Protein AF-A0A9D5C7K9-F1 (afdb_monomer)

Organism: NCBI:txid325984

Secondary structure (DSSP, 8-state):
----PPPPPPP---------PPP---SHHHHHHHHHTSHHHHHHHHHHHHHHHHHHHHHHHHHHHTHHHHHHHHHHHHHHHHHHHHHHHHHHHHTTS-GGG--HHHHHHHHHHHHH--

InterPro domains:
  IPR008796 Photosystem I reaction centre subunit N, chloroplastic [PF05479] (28-77)

Radius of gyration: 33.31 Å; Cα contacts (8 Å, |Δi|>4): 22; chains: 1; bounding box: 48×59×88 Å

pLDDT: mean 75.34, std 16.17, range [41.5, 96.62]

Solvent-accessible surface area (backbone atoms only — not comparable to full-atom values): 7455 Å² total; per-residue (Å²): 139,86,83,86,82,83,82,87,82,85,85,84,80,88,76,89,78,82,82,79,85,74,82,89,72,85,47,83,68,44,57,54,57,53,51,62,69,29,72,69,46,47,51,54,52,48,55,53,49,49,51,53,48,52,53,49,50,50,52,54,49,54,50,61,77,40,38,67,62,52,54,50,52,54,48,51,53,48,48,55,72,71,44,44,67,62,48,51,54,51,45,66,76,46,66,86,56,57,82,88,76,50,51,72,67,57,50,51,48,51,52,49,46,70,76,62,73,120

Foldseek 3Di:
DDDDDDDDDDDDDDDDDDDDDDDDDPDPVVVVVVVCPDPVNVVVVVVVVVVVVVVVVVVVVVCVVCVVVVVVVVVLVVCLVPCLVVLVVLCVVCVPPDPVPDDPVNVVSVVVCVVRVD

Structure (mmCIF, N/CA/C/O backbone):
data_AF-A0A9D5C7K9-F1
#
_entry.id   AF-A0A9D5C7K9-F1
#
loop_
_atom_site.group_PDB
_atom_site.id
_atom_site.type_symbol
_atom_site.label_atom_id
_atom_site.label_alt_id
_atom_site.label_comp_id
_atom_site.label_asym_id
_atom_site.label_entity_id
_atom_site.label_seq_id
_atom_site.pdbx_PDB_ins_code
_atom_site.Cartn_x
_atom_site.Cartn_y
_atom_site.Cartn_z
_atom_site.occupancy
_atom_site.B_iso_or_equiv
_atom_site.auth_seq_id
_atom_site.auth_comp_id
_atom_site.auth_asym_id
_atom_site.auth_atom_id
_atom_site.pdbx_PDB_model_num
ATOM 1 N N . MET A 1 1 ? -16.030 -49.231 -7.192 1.00 41.50 1 MET A N 1
ATOM 2 C CA . MET A 1 1 ? -15.923 -49.544 -8.634 1.00 41.50 1 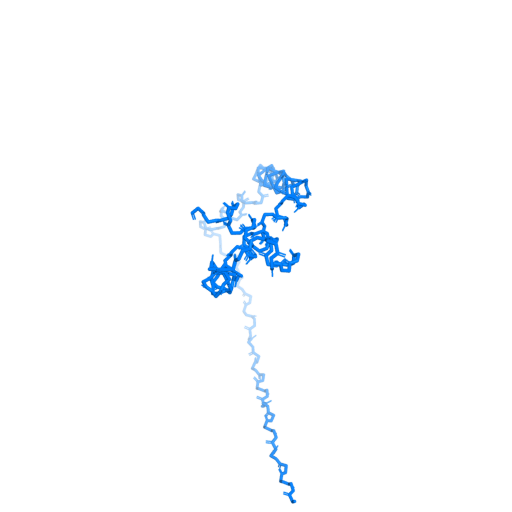MET A CA 1
ATOM 3 C C . MET A 1 1 ? -15.551 -48.263 -9.358 1.00 41.50 1 MET A C 1
ATOM 5 O O . MET A 1 1 ? -16.363 -47.353 -9.393 1.00 41.50 1 MET A O 1
ATOM 9 N N . ALA A 1 2 ? -14.305 -48.155 -9.818 1.00 43.62 2 ALA A N 1
ATOM 10 C CA . ALA A 1 2 ? -13.782 -46.988 -10.526 1.00 43.62 2 ALA A CA 1
ATOM 11 C C . ALA A 1 2 ? -13.664 -47.324 -12.020 1.00 43.62 2 ALA A C 1
ATOM 13 O O . ALA A 1 2 ? -13.095 -48.358 -12.366 1.00 43.62 2 ALA A O 1
ATOM 14 N N . LEU A 1 3 ? -14.218 -46.474 -12.886 1.00 58.12 3 LEU A N 1
ATOM 15 C CA . LEU A 1 3 ? -14.085 -46.558 -14.342 1.00 58.12 3 LEU A CA 1
ATOM 16 C C . LEU A 1 3 ? -12.977 -45.586 -14.791 1.00 58.12 3 LEU A C 1
ATOM 18 O O . LEU A 1 3 ? -13.065 -44.405 -14.451 1.00 58.12 3 LEU A O 1
ATOM 22 N N . PRO A 1 4 ? -11.944 -46.021 -15.536 1.00 57.41 4 PRO A N 1
ATOM 23 C CA . PRO A 1 4 ? -10.937 -45.106 -16.062 1.00 57.41 4 PRO A CA 1
ATOM 24 C C . PRO A 1 4 ? -11.391 -44.508 -17.402 1.00 57.41 4 PRO A C 1
ATOM 26 O O . PRO A 1 4 ? -11.538 -45.211 -18.402 1.00 57.41 4 PRO A O 1
ATOM 29 N N . HIS A 1 5 ? -11.596 -43.191 -17.429 1.00 54.16 5 HIS A N 1
ATOM 30 C CA . HIS A 1 5 ? -11.812 -42.429 -18.658 1.00 54.16 5 HIS A CA 1
ATOM 31 C C . HIS A 1 5 ? -10.480 -42.236 -19.397 1.00 54.16 5 HIS A C 1
ATOM 33 O O . HIS A 1 5 ? -9.542 -41.640 -18.871 1.00 54.16 5 HIS A O 1
ATOM 39 N N . GLY A 1 6 ? -10.405 -42.775 -20.615 1.00 49.62 6 GLY A N 1
ATOM 40 C CA . GLY A 1 6 ? -9.248 -42.676 -21.500 1.00 49.62 6 GLY A CA 1
ATOM 41 C C . GLY A 1 6 ? -9.026 -41.259 -22.031 1.00 49.62 6 GLY A C 1
ATOM 42 O O . GLY A 1 6 ? -9.967 -40.545 -22.376 1.00 49.62 6 GLY A O 1
ATOM 43 N N . THR A 1 7 ? -7.760 -40.862 -22.110 1.00 51.97 7 THR A N 1
ATOM 44 C CA . THR A 1 7 ? -7.311 -39.609 -22.718 1.00 51.97 7 THR A CA 1
ATO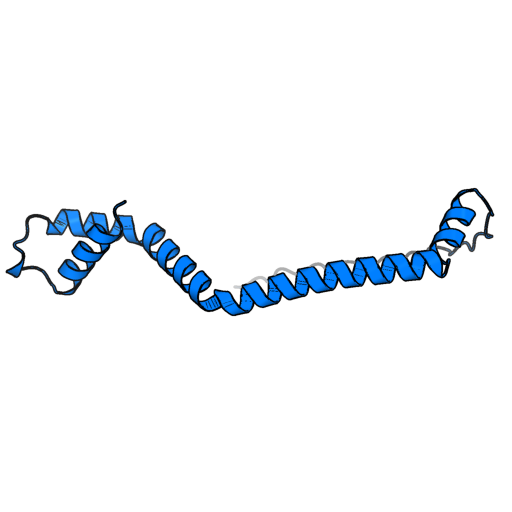M 45 C C . THR A 1 7 ? -7.119 -39.780 -24.234 1.00 51.97 7 THR A C 1
ATOM 47 O O . THR A 1 7 ? -6.508 -40.759 -24.666 1.00 51.97 7 THR A O 1
ATOM 50 N N . PRO A 1 8 ? -7.602 -38.851 -25.081 1.00 52.31 8 PRO A N 1
ATOM 51 C CA . PRO A 1 8 ? -7.320 -38.883 -26.513 1.00 52.31 8 PRO A CA 1
ATOM 52 C C . PRO A 1 8 ? -6.021 -38.131 -26.855 1.00 52.31 8 PRO A C 1
ATOM 54 O O . PRO A 1 8 ? -5.869 -36.941 -26.587 1.00 52.31 8 PRO A O 1
ATOM 57 N N . THR A 1 9 ? -5.081 -38.833 -27.488 1.00 55.47 9 THR A N 1
ATOM 58 C CA . THR A 1 9 ? -3.830 -38.290 -28.049 1.00 55.47 9 THR A CA 1
ATOM 59 C C . THR A 1 9 ? -4.069 -37.549 -29.378 1.00 55.47 9 THR A C 1
ATOM 61 O O . THR A 1 9 ? -4.794 -38.077 -30.227 1.00 55.47 9 THR 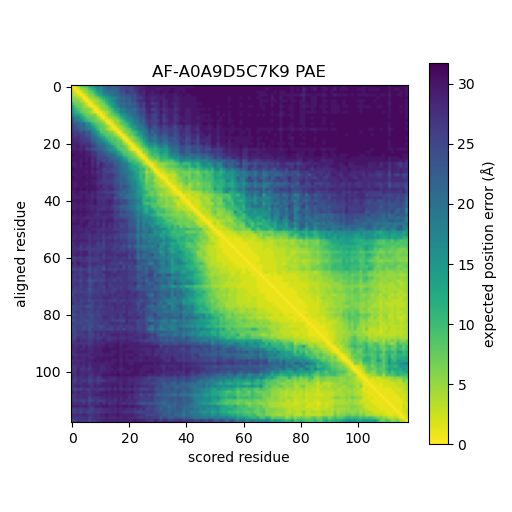A O 1
ATOM 64 N N . PRO A 1 10 ? -3.422 -36.397 -29.643 1.00 50.69 10 PRO A N 1
ATOM 65 C CA . PRO A 1 10 ? -3.564 -35.680 -30.911 1.00 50.69 10 PRO A CA 1
ATOM 66 C C . PRO A 1 10 ? -2.642 -36.255 -32.003 1.00 50.69 10 PRO A C 1
ATOM 68 O O . PRO A 1 10 ? -1.429 -36.365 -31.825 1.00 50.69 10 PRO A O 1
ATOM 71 N N . LYS A 1 11 ? -3.212 -36.600 -33.166 1.00 53.19 11 LYS A N 1
ATOM 72 C CA . LYS A 1 11 ? -2.459 -37.035 -34.356 1.00 53.19 11 LYS A CA 1
ATOM 73 C C . LYS A 1 11 ? -1.765 -35.837 -35.016 1.00 53.19 11 LYS A C 1
ATOM 75 O O . LYS A 1 11 ? -2.426 -34.897 -35.450 1.00 53.19 11 LYS A O 1
ATOM 80 N N . GLN A 1 12 ? -0.438 -35.889 -35.114 1.00 48.53 12 GLN A N 1
ATOM 81 C CA . GLN A 1 12 ? 0.389 -34.890 -35.794 1.00 48.53 12 GLN A CA 1
ATOM 82 C C . GLN A 1 12 ? 0.417 -35.166 -37.305 1.00 48.53 12 GLN A C 1
ATOM 84 O O . GLN A 1 12 ? 0.944 -36.183 -37.747 1.00 48.53 12 GLN A O 1
ATOM 89 N N . GLY A 1 13 ? -0.157 -34.264 -38.103 1.00 47.47 13 GLY A N 1
ATOM 90 C CA . GLY A 1 13 ? -0.016 -34.261 -39.560 1.00 47.47 13 GLY A CA 1
ATOM 91 C C . GLY A 1 13 ? 1.035 -33.242 -39.991 1.00 47.47 13 GLY A C 1
ATOM 92 O O . GLY A 1 13 ? 0.751 -32.048 -40.030 1.00 47.47 13 GLY A O 1
ATOM 93 N N . LEU A 1 14 ? 2.244 -33.701 -40.317 1.00 49.50 14 LEU A N 1
ATOM 94 C CA . LEU A 1 14 ? 3.291 -32.878 -40.928 1.00 49.50 14 LEU A CA 1
ATOM 95 C C . LEU A 1 14 ? 2.973 -32.671 -42.418 1.00 49.50 14 LEU A C 1
ATOM 97 O O . LEU A 1 14 ? 2.852 -33.639 -43.165 1.00 49.50 14 LEU A O 1
ATOM 101 N N . ARG A 1 15 ? 2.869 -31.414 -42.868 1.00 52.91 15 ARG A N 1
ATOM 102 C CA . ARG A 1 15 ? 2.938 -31.056 -44.297 1.00 52.91 15 ARG A CA 1
ATOM 103 C C . ARG A 1 15 ? 4.273 -30.352 -44.558 1.00 52.91 15 ARG A C 1
ATOM 105 O O . ARG A 1 15 ? 4.579 -29.411 -43.825 1.00 52.91 15 ARG A O 1
ATOM 112 N N . PRO A 1 16 ? 5.055 -30.732 -45.580 1.00 52.34 16 PRO A N 1
ATOM 113 C CA . PRO A 1 16 ? 6.239 -29.973 -45.952 1.00 52.34 16 PRO A CA 1
ATOM 114 C C . PRO A 1 16 ? 5.813 -28.726 -46.738 1.00 52.34 16 PRO A C 1
ATOM 116 O O . PRO A 1 16 ? 5.145 -28.824 -47.766 1.00 52.34 16 PRO A O 1
ATOM 119 N N . ILE A 1 17 ? 6.191 -27.541 -46.257 1.00 54.28 17 ILE A N 1
ATOM 120 C CA . ILE A 1 17 ? 6.089 -26.301 -47.034 1.00 54.28 17 ILE A CA 1
ATOM 121 C C . ILE A 1 17 ? 7.389 -26.155 -47.825 1.00 54.28 17 ILE A C 1
ATOM 123 O O . ILE A 1 17 ? 8.461 -25.972 -47.248 1.00 54.28 17 ILE A O 1
ATOM 127 N N . CYS A 1 18 ? 7.290 -26.243 -49.151 1.00 42.53 18 CYS A N 1
ATOM 128 C CA . CYS A 1 18 ? 8.383 -25.957 -50.075 1.00 42.53 18 CYS A CA 1
ATOM 129 C C . CYS A 1 18 ? 8.909 -24.531 -49.851 1.00 42.53 18 CYS A C 1
ATOM 131 O O . CYS A 1 18 ? 8.168 -23.552 -49.968 1.00 42.53 18 CYS A O 1
ATOM 133 N N . ARG A 1 19 ? 10.205 -24.394 -49.551 1.00 50.03 19 ARG A N 1
ATOM 134 C CA . ARG A 1 19 ? 10.873 -23.095 -49.438 1.00 50.03 19 ARG A CA 1
ATOM 135 C C . ARG A 1 19 ? 11.207 -22.581 -50.840 1.00 50.03 19 ARG A C 1
ATOM 137 O O . ARG A 1 19 ? 12.209 -22.975 -51.422 1.00 50.03 19 ARG A O 1
ATOM 144 N N . SER A 1 20 ? 10.377 -21.691 -51.377 1.00 54.25 20 SER A N 1
ATOM 145 C CA . SER A 1 20 ? 10.723 -20.911 -52.571 1.00 54.25 20 SER A CA 1
ATOM 146 C C . SER A 1 20 ? 11.777 -19.866 -52.196 1.00 54.25 20 SER A C 1
ATOM 148 O O . SER A 1 20 ? 11.467 -18.904 -51.492 1.00 54.25 20 SER A O 1
ATOM 150 N N . ALA A 1 21 ? 13.010 -20.020 -52.678 1.00 56.59 21 ALA A N 1
ATOM 151 C CA . ALA A 1 21 ? 13.970 -18.920 -52.707 1.00 56.59 21 ALA A CA 1
ATOM 152 C C . ALA A 1 21 ? 13.490 -17.894 -53.749 1.00 56.59 21 ALA A C 1
ATOM 154 O O . ALA A 1 21 ? 13.288 -18.248 -54.908 1.00 56.59 21 ALA A O 1
ATOM 155 N N . ARG A 1 22 ? 13.233 -16.648 -53.335 1.00 57.53 22 ARG A N 1
ATOM 156 C CA . ARG A 1 22 ? 12.920 -15.542 -54.256 1.00 57.53 22 ARG A CA 1
ATOM 157 C C . ARG A 1 22 ? 14.179 -14.696 -54.492 1.00 57.53 22 ARG A C 1
ATOM 159 O O . ARG A 1 22 ? 14.891 -14.456 -53.515 1.00 57.53 22 ARG A O 1
ATOM 166 N N . PRO A 1 23 ? 14.458 -14.240 -55.729 1.00 53.84 23 PRO A N 1
ATOM 167 C CA . PRO A 1 23 ? 15.561 -13.323 -56.010 1.00 53.84 23 PRO A CA 1
ATOM 168 C C . PRO A 1 23 ? 15.334 -11.959 -55.341 1.00 53.84 23 PRO A C 1
ATOM 170 O O . PRO A 1 23 ? 14.194 -11.548 -55.113 1.00 53.84 23 PRO A O 1
ATOM 173 N N . LEU A 1 24 ? 16.425 -11.265 -55.016 1.00 57.09 24 LEU A N 1
ATOM 174 C CA . LEU A 1 24 ? 16.415 -9.947 -54.382 1.00 57.09 24 LEU A CA 1
ATOM 175 C C . LEU A 1 24 ? 15.945 -8.873 -55.382 1.00 57.09 24 LEU A C 1
ATOM 177 O O . LEU A 1 24 ? 16.745 -8.285 -56.100 1.00 57.09 24 LEU A O 1
ATOM 181 N N . GLU A 1 25 ? 14.640 -8.615 -55.419 1.00 54.31 25 GLU A N 1
ATOM 182 C CA . GLU A 1 25 ? 14.039 -7.490 -56.144 1.00 54.31 25 GLU A CA 1
ATOM 183 C C . GLU A 1 25 ? 14.476 -6.151 -55.513 1.00 54.31 25 GLU A C 1
ATOM 185 O O . GLU A 1 25 ? 14.103 -5.819 -54.381 1.00 54.31 25 GLU A O 1
ATOM 190 N N . THR A 1 26 ? 15.255 -5.348 -56.242 1.00 61.06 26 THR A N 1
ATOM 191 C CA . THR A 1 26 ? 15.725 -4.013 -55.832 1.00 61.06 26 THR A CA 1
ATOM 192 C C . THR A 1 26 ? 14.637 -2.947 -56.019 1.00 61.06 26 THR A C 1
ATOM 194 O O . THR A 1 26 ? 14.774 -1.976 -56.755 1.00 61.06 26 THR A O 1
ATOM 197 N N . GLY A 1 27 ? 13.511 -3.113 -55.323 1.00 64.94 27 GLY A N 1
ATOM 198 C CA . GLY A 1 27 ? 12.474 -2.081 -55.217 1.00 64.94 27 GLY A CA 1
ATOM 199 C C . GLY A 1 27 ? 12.835 -0.986 -54.202 1.00 64.94 27 GLY A C 1
ATOM 200 O O . GLY A 1 27 ? 13.773 -1.127 -53.425 1.00 64.94 27 GLY A O 1
ATOM 201 N N . ARG A 1 28 ? 12.024 0.081 -54.100 1.00 61.47 28 ARG A N 1
ATOM 202 C CA . ARG A 1 28 ? 12.182 1.177 -53.105 1.00 61.47 28 ARG A CA 1
ATOM 203 C C . ARG A 1 28 ? 12.331 0.702 -51.643 1.00 61.47 28 ARG A C 1
ATOM 205 O O . ARG A 1 28 ? 12.874 1.419 -50.812 1.00 61.47 28 ARG A O 1
ATOM 212 N N . ARG A 1 29 ? 11.889 -0.522 -51.330 1.00 61.03 29 ARG A N 1
ATOM 213 C CA . ARG A 1 29 ? 12.076 -1.188 -50.026 1.00 61.03 29 ARG A CA 1
ATOM 214 C C . ARG A 1 29 ? 13.525 -1.646 -49.779 1.00 61.03 29 ARG A C 1
ATOM 216 O O . ARG A 1 29 ? 13.953 -1.688 -48.632 1.00 61.03 29 ARG A O 1
ATOM 223 N N . SER A 1 30 ? 14.287 -1.932 -50.836 1.00 61.38 30 SER A N 1
ATOM 224 C CA . SER A 1 30 ? 15.714 -2.280 -50.779 1.00 61.38 30 SER A CA 1
ATOM 225 C C . SER A 1 30 ? 16.568 -1.095 -50.308 1.00 61.38 30 SER A C 1
ATOM 227 O O . SER A 1 30 ? 17.449 -1.272 -49.472 1.00 61.38 30 SER A O 1
ATOM 229 N N . MET A 1 31 ? 16.222 0.132 -50.721 1.00 64.31 31 MET A N 1
ATOM 230 C CA . MET A 1 31 ? 16.892 1.364 -50.273 1.00 64.31 31 MET A CA 1
ATOM 231 C C . MET A 1 31 ? 16.738 1.607 -48.764 1.00 64.31 31 MET A C 1
ATOM 233 O O . MET A 1 31 ? 17.683 2.044 -48.115 1.00 64.31 31 MET A O 1
ATOM 237 N N . LEU A 1 32 ? 15.574 1.282 -48.187 1.00 62.88 32 LEU A N 1
ATOM 238 C CA . LEU A 1 32 ? 15.356 1.364 -46.737 1.00 62.88 32 LEU A CA 1
ATOM 239 C C . LEU A 1 32 ? 16.185 0.319 -45.983 1.00 62.88 32 LEU A C 1
ATOM 241 O O . LEU A 1 32 ? 16.753 0.626 -44.941 1.00 62.88 32 LEU A O 1
ATOM 245 N N . SER A 1 33 ? 16.303 -0.895 -46.528 1.00 65.69 33 SER A N 1
ATOM 246 C CA . SER A 1 33 ? 17.163 -1.935 -45.955 1.00 65.69 33 SER A CA 1
ATOM 247 C C . SER A 1 33 ? 18.643 -1.547 -46.000 1.00 65.69 33 SER A C 1
ATOM 249 O O . SER A 1 33 ? 19.370 -1.841 -45.057 1.00 65.69 33 SER A O 1
ATOM 251 N N . LEU A 1 34 ? 19.088 -0.881 -47.069 1.00 65.12 34 LEU A N 1
ATOM 252 C CA . LEU A 1 34 ? 20.463 -0.401 -47.199 1.00 65.12 34 LEU A CA 1
ATOM 253 C C . LEU A 1 34 ? 20.740 0.775 -46.251 1.00 65.12 34 LEU A C 1
ATOM 255 O O . LEU A 1 34 ? 21.790 0.817 -45.618 1.00 65.12 34 LEU A O 1
ATOM 259 N N . LEU A 1 35 ? 19.769 1.683 -46.092 1.00 65.62 35 LEU A N 1
ATOM 260 C CA . LEU A 1 35 ? 19.848 2.786 -45.137 1.00 65.62 35 LEU A CA 1
ATOM 261 C C . LEU A 1 35 ? 19.933 2.275 -43.696 1.00 65.62 35 LEU A C 1
ATOM 263 O O . LEU A 1 35 ? 20.741 2.792 -42.942 1.00 65.62 35 LEU A O 1
ATOM 267 N N . LEU A 1 36 ? 19.165 1.242 -43.330 1.00 65.69 36 LEU A N 1
ATOM 268 C CA . LEU A 1 36 ? 19.201 0.630 -41.994 1.00 65.69 36 LEU A CA 1
ATOM 269 C C . LEU A 1 36 ? 20.556 -0.010 -41.657 1.00 65.69 36 LEU A C 1
ATOM 271 O O . LEU A 1 36 ? 20.9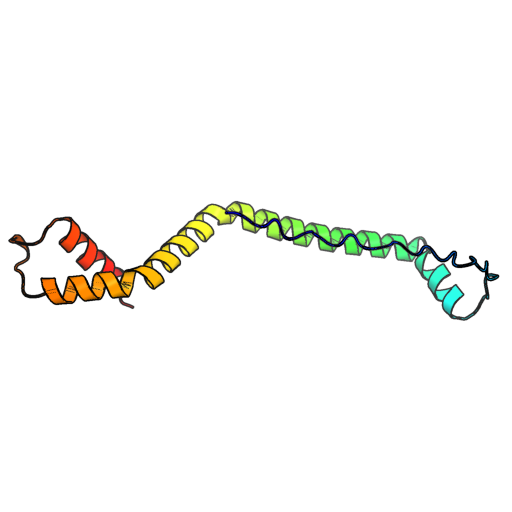26 -0.042 -40.486 1.00 65.69 36 LEU A O 1
ATOM 275 N N . MET A 1 37 ? 21.293 -0.497 -42.660 1.00 67.19 37 MET A N 1
ATOM 276 C CA . MET A 1 37 ? 22.626 -1.095 -42.500 1.00 67.19 37 MET A CA 1
ATOM 277 C C . MET A 1 37 ? 23.768 -0.067 -42.581 1.00 67.19 37 MET A C 1
ATOM 279 O O . MET A 1 37 ? 24.936 -0.446 -42.506 1.00 67.19 37 MET A O 1
ATOM 283 N N . SER A 1 38 ? 23.459 1.226 -42.733 1.00 70.38 38 SER A N 1
ATOM 284 C CA . SER A 1 38 ? 24.465 2.287 -42.739 1.00 70.38 38 SER A CA 1
ATOM 285 C C . SER A 1 38 ? 25.138 2.409 -41.363 1.00 70.38 38 SER A C 1
ATOM 287 O O . SER A 1 38 ? 24.467 2.333 -40.331 1.00 70.38 38 SER A O 1
ATOM 289 N N . PRO A 1 39 ? 26.454 2.669 -41.293 1.00 69.31 39 PRO A N 1
ATOM 290 C CA . PRO A 1 39 ? 27.131 2.919 -40.019 1.00 69.31 39 PRO A CA 1
ATOM 291 C C . PRO A 1 39 ? 26.539 4.125 -39.270 1.00 69.31 39 PRO A C 1
ATOM 293 O O . PRO A 1 39 ? 26.520 4.140 -38.041 1.00 69.31 39 PRO A O 1
ATOM 296 N N . VAL A 1 40 ? 25.988 5.105 -39.997 1.00 73.69 40 VAL A N 1
ATOM 297 C CA . VAL A 1 40 ? 25.332 6.285 -39.411 1.00 73.69 40 VAL A CA 1
ATOM 298 C C . VAL A 1 40 ? 24.055 5.891 -38.664 1.00 73.69 40 VAL A C 1
ATOM 300 O O . VAL A 1 40 ? 23.843 6.328 -37.534 1.00 73.69 40 VAL A O 1
ATOM 303 N N . THR A 1 41 ? 23.218 5.029 -39.249 1.00 68.88 41 THR A N 1
ATOM 304 C CA . THR A 1 41 ? 21.996 4.556 -38.582 1.00 68.88 41 THR A CA 1
ATOM 305 C C . THR A 1 41 ? 22.317 3.611 -37.435 1.00 68.88 41 THR A C 1
ATOM 307 O O . THR A 1 41 ? 21.671 3.699 -36.398 1.00 68.88 41 THR A O 1
ATOM 310 N N . MET A 1 42 ? 23.333 2.755 -37.570 1.00 68.62 42 MET A N 1
ATOM 311 C CA . MET A 1 42 ? 23.783 1.881 -36.481 1.00 68.62 42 MET A CA 1
ATOM 312 C C . MET A 1 42 ? 24.282 2.678 -35.268 1.00 68.62 42 MET A C 1
ATOM 314 O O . MET A 1 42 ? 23.923 2.337 -34.143 1.00 68.62 42 MET A O 1
ATOM 318 N N . SER A 1 43 ? 25.028 3.769 -35.485 1.00 66.81 43 SER A N 1
ATOM 319 C CA . SER A 1 43 ? 25.462 4.678 -34.414 1.00 66.81 43 SER A CA 1
ATOM 320 C C . SER A 1 43 ? 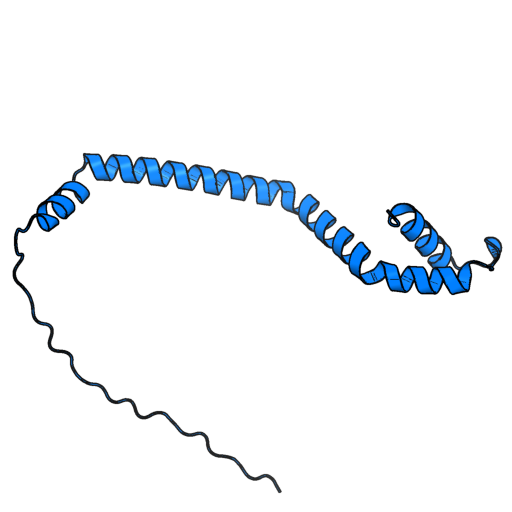24.270 5.306 -33.684 1.00 66.81 43 SER A C 1
ATOM 322 O O . SER A 1 43 ? 24.161 5.199 -32.465 1.00 66.81 43 SER A O 1
ATOM 324 N N . MET A 1 44 ? 23.304 5.859 -34.428 1.00 68.38 44 MET A N 1
ATOM 325 C CA . MET A 1 44 ? 22.111 6.479 -33.835 1.00 68.38 44 MET A CA 1
ATOM 326 C C . MET A 1 44 ? 21.188 5.472 -33.135 1.00 68.38 44 MET A C 1
ATOM 328 O O . MET A 1 44 ? 20.577 5.788 -32.117 1.00 68.38 44 MET A O 1
ATOM 332 N N . ILE A 1 45 ? 21.084 4.243 -33.648 1.00 68.06 45 ILE A N 1
ATOM 333 C CA . ILE A 1 45 ? 20.342 3.160 -32.989 1.00 68.06 45 ILE A CA 1
ATOM 334 C C . ILE A 1 45 ? 21.059 2.722 -31.707 1.00 68.06 45 ILE A C 1
ATOM 336 O O . ILE A 1 45 ? 20.384 2.446 -30.717 1.00 68.06 45 ILE A O 1
ATOM 340 N N . SER A 1 46 ? 22.396 2.672 -31.695 1.00 67.06 46 SER A N 1
ATOM 341 C CA . SER A 1 46 ? 23.171 2.382 -30.482 1.00 67.06 46 SER A CA 1
ATOM 342 C C . SER A 1 46 ? 22.962 3.465 -29.429 1.00 67.06 46 SER A C 1
ATOM 344 O O . SER A 1 46 ? 22.553 3.144 -28.322 1.00 67.06 46 SER A O 1
ATOM 346 N N . GLU A 1 47 ? 23.107 4.738 -29.796 1.00 72.38 47 GLU A N 1
ATOM 347 C CA . GLU A 1 47 ? 22.899 5.880 -28.899 1.00 72.38 47 GLU A CA 1
ATOM 348 C C . GLU A 1 47 ? 21.464 5.921 -28.337 1.00 72.38 47 GLU A C 1
ATOM 350 O O . GLU A 1 47 ? 21.251 6.101 -27.137 1.00 72.38 47 GLU A O 1
ATOM 355 N N . ALA A 1 48 ? 20.456 5.651 -29.175 1.00 72.62 48 ALA A N 1
ATOM 356 C CA . ALA A 1 48 ? 19.067 5.542 -28.733 1.00 72.62 48 ALA A CA 1
ATOM 357 C C . ALA A 1 48 ? 18.817 4.315 -27.834 1.00 72.62 48 ALA A C 1
ATOM 359 O O . ALA A 1 48 ? 17.984 4.369 -26.927 1.00 72.62 48 ALA A O 1
ATOM 360 N N . ASN A 1 49 ? 19.509 3.197 -28.071 1.00 78.94 49 ASN A N 1
ATOM 361 C CA . ASN A 1 49 ? 19.447 2.023 -27.200 1.00 78.94 49 ASN A CA 1
ATOM 362 C C . ASN A 1 49 ? 20.145 2.278 -25.861 1.00 78.94 49 ASN A C 1
ATOM 364 O O . ASN A 1 49 ? 19.641 1.834 -24.831 1.00 78.94 49 ASN A O 1
ATOM 368 N N . ASP A 1 50 ? 21.243 3.025 -25.858 1.00 78.31 50 ASP A N 1
ATOM 369 C CA . ASP A 1 50 ? 21.980 3.402 -24.656 1.00 78.31 50 ASP A CA 1
ATOM 370 C C . ASP A 1 50 ? 21.179 4.402 -23.810 1.00 78.31 50 ASP A C 1
ATOM 372 O O . ASP A 1 50 ? 21.071 4.228 -22.598 1.00 78.31 50 ASP A O 1
ATOM 376 N N . SER A 1 51 ? 20.476 5.353 -24.437 1.00 83.50 51 SER A N 1
ATOM 377 C CA . SER A 1 51 ? 19.515 6.237 -23.758 1.00 83.50 51 SER A CA 1
ATOM 378 C C . SER A 1 51 ? 18.367 5.462 -23.090 1.00 83.50 51 SER A C 1
ATOM 380 O O . SER A 1 51 ? 18.041 5.695 -21.923 1.00 83.50 51 SER A O 1
ATOM 382 N N . LYS A 1 52 ? 17.777 4.481 -23.788 1.00 86.56 52 LYS A N 1
ATOM 383 C CA . LYS A 1 52 ? 16.719 3.625 -23.217 1.00 86.56 52 LYS A CA 1
ATOM 384 C C . LYS A 1 52 ? 17.232 2.760 -22.067 1.00 86.56 52 LYS A C 1
ATOM 386 O O . LYS A 1 52 ? 16.513 2.568 -21.088 1.00 86.56 52 LYS A O 1
ATOM 391 N N . LYS A 1 53 ? 18.458 2.238 -22.177 1.00 90.25 53 LYS A N 1
ATOM 392 C CA . LYS A 1 53 ? 19.111 1.482 -21.101 1.00 90.25 53 LYS A CA 1
ATOM 393 C C . LYS A 1 53 ? 19.363 2.362 -19.882 1.00 90.25 53 LYS A C 1
ATOM 395 O O . LYS A 1 53 ? 19.011 1.946 -18.785 1.00 90.25 53 LYS A O 1
ATOM 400 N N . ALA A 1 54 ? 19.867 3.579 -20.074 1.00 90.00 54 ALA A N 1
ATOM 401 C CA . ALA A 1 54 ? 20.100 4.528 -18.989 1.00 90.00 54 ALA A CA 1
ATOM 402 C C . ALA A 1 54 ? 18.805 4.861 -18.226 1.00 90.00 54 ALA A C 1
ATOM 404 O O . ALA A 1 54 ? 18.780 4.831 -16.996 1.00 90.00 54 ALA A O 1
ATOM 405 N N . LEU A 1 55 ? 17.699 5.085 -18.944 1.00 93.06 55 LEU A N 1
ATOM 406 C CA . LEU A 1 55 ? 16.385 5.304 -18.331 1.00 93.06 55 LEU A CA 1
ATOM 407 C C . LEU A 1 55 ? 15.902 4.077 -17.536 1.00 93.06 55 LEU A C 1
ATOM 409 O O . LEU A 1 55 ? 15.376 4.204 -16.429 1.00 93.06 55 LEU A O 1
ATOM 413 N N . LEU A 1 56 ? 16.081 2.870 -18.083 1.00 95.00 56 LEU A N 1
ATOM 414 C CA . LEU A 1 56 ? 15.721 1.633 -17.390 1.00 95.00 56 LEU A CA 1
ATOM 415 C C . LEU A 1 56 ? 16.553 1.438 -16.116 1.00 95.00 56 LEU A C 1
ATOM 417 O O . LEU A 1 56 ? 16.010 1.062 -15.078 1.00 95.00 56 LEU A O 1
ATOM 421 N N . GLU A 1 57 ? 17.854 1.707 -16.179 1.00 94.75 57 GLU A N 1
ATOM 422 C CA . GLU A 1 57 ? 18.745 1.637 -15.023 1.00 94.75 57 GLU A CA 1
ATOM 423 C C . GLU A 1 57 ? 18.334 2.622 -13.926 1.00 94.75 57 GLU A C 1
ATOM 425 O O . GLU A 1 57 ? 18.327 2.245 -12.751 1.00 94.75 57 GLU A O 1
ATOM 430 N N . GLU A 1 58 ? 17.904 3.834 -14.287 1.00 95.44 58 GLU A N 1
ATOM 431 C CA . GLU A 1 58 ? 17.368 4.809 -13.336 1.00 95.44 58 GLU A CA 1
ATOM 432 C C . GLU A 1 58 ? 16.111 4.279 -12.629 1.00 95.44 58 GLU A C 1
ATOM 434 O O . GLU A 1 58 ? 16.023 4.327 -11.397 1.00 95.44 58 GLU A O 1
ATOM 439 N N . TYR A 1 59 ? 15.156 3.714 -13.376 1.00 95.06 59 TYR A N 1
ATOM 440 C CA . TYR A 1 59 ? 13.947 3.139 -12.784 1.00 95.06 59 TYR A CA 1
ATOM 441 C C . TYR A 1 59 ? 14.246 1.933 -11.896 1.00 95.06 59 TYR A C 1
ATOM 443 O O . TYR A 1 59 ? 13.686 1.820 -10.804 1.00 95.06 59 TYR A O 1
ATOM 451 N N . LEU A 1 60 ? 15.156 1.052 -12.316 1.00 95.56 60 LEU A N 1
ATOM 452 C CA . LEU A 1 60 ? 15.592 -0.081 -11.503 1.00 95.56 60 LEU A CA 1
ATOM 453 C C . LEU A 1 60 ? 16.289 0.389 -10.225 1.00 95.56 60 LEU A C 1
ATOM 455 O O . LEU A 1 60 ? 16.030 -0.154 -9.151 1.00 95.56 60 LEU A O 1
ATOM 459 N N . ARG A 1 61 ? 17.130 1.425 -10.314 1.00 96.38 61 ARG A N 1
ATOM 460 C CA . ARG A 1 61 ? 17.762 2.056 -9.152 1.00 96.38 61 ARG A CA 1
ATOM 461 C C . ARG A 1 61 ? 16.704 2.605 -8.196 1.00 96.38 61 ARG A C 1
ATOM 463 O O . ARG A 1 61 ? 16.688 2.216 -7.031 1.00 96.38 61 ARG A O 1
ATOM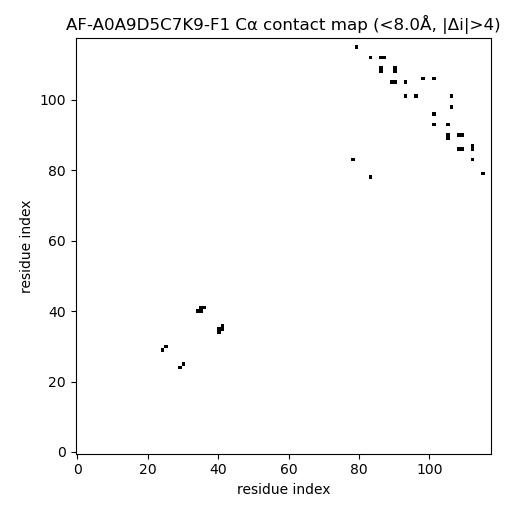 470 N N . ARG A 1 62 ? 15.758 3.404 -8.699 1.00 95.25 62 ARG A N 1
ATOM 471 C CA . ARG A 1 62 ? 14.663 3.980 -7.904 1.00 95.25 62 ARG A CA 1
ATOM 472 C C . ARG A 1 62 ? 13.771 2.909 -7.274 1.00 95.25 62 ARG A C 1
ATOM 474 O O . ARG A 1 62 ? 13.297 3.095 -6.155 1.00 95.25 62 ARG A O 1
ATOM 481 N N . SER A 1 63 ? 13.539 1.799 -7.973 1.00 94.19 63 SER A N 1
ATOM 482 C CA . SER A 1 63 ? 12.755 0.675 -7.458 1.00 94.19 63 SER A CA 1
ATOM 483 C C . SER A 1 63 ? 13.480 -0.069 -6.341 1.00 94.19 63 SER A C 1
ATOM 485 O O . SER A 1 63 ? 12.819 -0.530 -5.416 1.00 94.19 63 SER A O 1
ATOM 487 N N . ARG A 1 64 ? 14.810 -0.206 -6.419 1.00 94.69 64 ARG A N 1
ATOM 488 C CA . ARG A 1 64 ? 15.611 -0.835 -5.360 1.00 94.69 64 ARG A CA 1
ATOM 489 C C . ARG A 1 64 ? 15.677 0.047 -4.119 1.00 94.69 64 ARG A C 1
ATOM 491 O O . ARG A 1 64 ? 15.401 -0.439 -3.031 1.00 94.69 64 ARG A O 1
ATOM 498 N N . GLU A 1 65 ? 15.971 1.332 -4.294 1.00 95.62 65 GLU A N 1
ATOM 499 C CA . GLU A 1 65 ? 16.100 2.294 -3.189 1.00 95.62 65 GLU A CA 1
ATOM 500 C C . GLU A 1 65 ? 14.790 2.486 -2.416 1.00 95.62 65 GLU A C 1
ATOM 502 O O . GLU A 1 65 ? 14.804 2.602 -1.197 1.00 95.62 65 GLU A O 1
ATOM 507 N N . ASN A 1 66 ? 13.645 2.476 -3.108 1.00 96.00 66 ASN A N 1
ATOM 508 C CA . ASN A 1 66 ? 12.340 2.687 -2.475 1.00 96.00 66 ASN A CA 1
ATOM 509 C C . ASN A 1 66 ? 11.601 1.392 -2.127 1.00 96.00 66 ASN A C 1
ATOM 511 O O . ASN A 1 66 ? 10.446 1.464 -1.713 1.00 96.00 66 ASN A O 1
ATOM 515 N N . LYS A 1 67 ? 12.214 0.214 -2.307 1.00 95.69 67 LYS A N 1
ATOM 516 C CA . LYS A 1 67 ? 11.517 -1.069 -2.149 1.00 95.69 67 LYS A CA 1
ATOM 517 C C . LYS A 1 67 ? 10.853 -1.189 -0.778 1.00 95.69 67 LYS A C 1
ATOM 519 O O . LYS A 1 67 ? 9.659 -1.435 -0.709 1.00 95.69 67 LYS A O 1
ATOM 524 N N . GLU A 1 68 ? 11.603 -0.952 0.293 1.00 95.56 68 GLU A N 1
ATOM 525 C CA . GLU A 1 68 ? 11.104 -1.096 1.667 1.00 95.56 68 GLU A CA 1
ATOM 526 C C . GLU A 1 68 ? 9.962 -0.124 1.978 1.00 95.56 68 GLU A C 1
ATOM 528 O O . GLU A 1 68 ? 8.964 -0.503 2.589 1.00 95.56 68 GLU A O 1
ATOM 533 N N . LYS A 1 69 ? 10.079 1.124 1.509 1.00 96.25 69 LYS A N 1
ATOM 534 C CA . LYS A 1 69 ? 9.025 2.131 1.651 1.00 96.25 69 LYS A CA 1
ATOM 535 C C . LYS A 1 69 ? 7.760 1.703 0.907 1.00 96.25 69 LYS A C 1
ATOM 537 O O . LYS A 1 69 ? 6.682 1.704 1.494 1.00 96.25 69 LYS A O 1
ATOM 542 N N . ASN A 1 70 ? 7.903 1.299 -0.352 1.00 95.38 70 ASN A N 1
ATOM 543 C CA . ASN A 1 70 ? 6.784 0.877 -1.186 1.00 95.38 70 ASN A CA 1
ATOM 544 C C . ASN A 1 70 ? 6.126 -0.394 -0.632 1.00 95.38 70 ASN A C 1
ATOM 546 O O . ASN A 1 70 ? 4.904 -0.494 -0.617 1.00 95.38 70 ASN A O 1
ATOM 550 N N . ASP A 1 71 ? 6.913 -1.356 -0.150 1.00 96.62 71 ASP A N 1
ATOM 551 C CA . ASP A 1 71 ? 6.40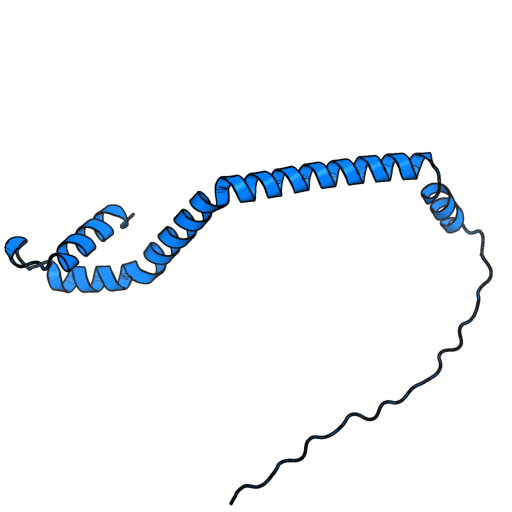5 -2.589 0.453 1.00 96.62 71 ASP A CA 1
ATOM 552 C C . ASP A 1 71 ? 5.628 -2.286 1.742 1.00 96.62 71 ASP A C 1
ATOM 554 O O . ASP A 1 71 ? 4.543 -2.832 1.952 1.00 96.62 71 ASP A O 1
ATOM 558 N N . LYS A 1 72 ? 6.125 -1.358 2.571 1.00 96.06 72 LYS A N 1
ATOM 559 C CA . LYS A 1 72 ? 5.417 -0.893 3.768 1.00 96.06 72 LYS A CA 1
ATOM 560 C C . LYS A 1 72 ? 4.094 -0.213 3.422 1.00 96.06 72 LYS A C 1
ATOM 562 O O . LYS A 1 72 ? 3.083 -0.538 4.034 1.00 96.06 72 LYS A O 1
ATOM 567 N N . GLU A 1 73 ? 4.089 0.698 2.451 1.00 95.06 73 GLU A N 1
ATOM 568 C CA . GLU A 1 73 ? 2.869 1.374 1.987 1.00 95.06 73 GLU A CA 1
ATOM 569 C C . GLU A 1 73 ? 1.853 0.362 1.436 1.00 95.06 73 GLU A C 1
ATOM 571 O O . GLU A 1 73 ? 0.687 0.384 1.822 1.00 95.06 73 GLU A O 1
ATOM 576 N N . ARG A 1 74 ? 2.304 -0.610 0.630 1.00 95.88 74 ARG A N 1
ATOM 577 C CA . ARG A 1 74 ? 1.446 -1.688 0.109 1.00 95.88 74 ARG A CA 1
ATOM 578 C C . ARG A 1 74 ? 0.815 -2.527 1.217 1.00 95.88 74 ARG A C 1
ATOM 580 O O . ARG A 1 74 ? -0.347 -2.913 1.093 1.00 95.88 74 ARG A O 1
ATOM 587 N N . LEU A 1 75 ? 1.578 -2.853 2.259 1.00 93.44 75 LEU A N 1
ATOM 588 C CA . LEU A 1 75 ? 1.071 -3.612 3.402 1.00 93.44 75 LEU A CA 1
ATOM 589 C C . LEU A 1 75 ? 0.080 -2.789 4.222 1.00 93.44 75 LEU A C 1
ATOM 591 O O . LEU A 1 75 ? -0.988 -3.292 4.557 1.00 93.44 75 LEU A O 1
ATOM 595 N N . ASP A 1 76 ? 0.405 -1.534 4.513 1.00 91.88 76 ASP A N 1
ATOM 596 C CA . ASP A 1 76 ? -0.460 -0.634 5.276 1.00 91.88 76 ASP A CA 1
ATOM 597 C C . ASP A 1 76 ? -1.808 -0.417 4.566 1.00 91.88 76 ASP A C 1
ATOM 599 O O . ASP A 1 76 ? -2.866 -0.585 5.173 1.00 91.88 76 ASP A O 1
ATOM 603 N N . ASP A 1 77 ? -1.789 -0.178 3.252 1.00 93.19 77 ASP A N 1
ATOM 604 C CA . ASP A 1 77 ? -2.998 -0.064 2.428 1.00 93.19 77 ASP A CA 1
ATOM 605 C C . ASP A 1 77 ? -3.812 -1.365 2.398 1.00 93.19 77 ASP A C 1
ATOM 607 O O . ASP A 1 77 ? -5.048 -1.340 2.453 1.00 93.19 77 ASP A O 1
ATOM 611 N N . TYR A 1 78 ? -3.138 -2.519 2.338 1.00 93.94 78 TYR A N 1
ATOM 612 C CA . TYR A 1 78 ? -3.802 -3.817 2.419 1.00 93.94 78 TYR A CA 1
ATOM 613 C C . TYR A 1 78 ? -4.514 -3.983 3.764 1.00 93.94 78 TYR A C 1
ATOM 615 O O . TYR A 1 78 ? -5.686 -4.367 3.783 1.00 93.94 78 TYR A O 1
ATOM 623 N N . TYR A 1 79 ? -3.853 -3.665 4.879 1.00 90.69 79 TYR A N 1
ATOM 624 C CA . TYR A 1 79 ? -4.470 -3.779 6.196 1.00 90.69 79 TYR A CA 1
ATOM 625 C C . TYR A 1 79 ? -5.650 -2.818 6.351 1.00 90.69 79 TYR A C 1
ATOM 627 O O . TYR A 1 79 ? -6.731 -3.229 6.774 1.00 90.69 79 TYR A O 1
ATOM 635 N N . LYS A 1 80 ? -5.482 -1.569 5.909 1.00 90.44 80 LYS A N 1
ATOM 636 C CA . LYS A 1 80 ? -6.539 -0.553 5.896 1.00 90.44 80 LYS A CA 1
ATOM 637 C C . LYS A 1 80 ? -7.783 -1.013 5.151 1.00 90.44 80 LYS A C 1
ATOM 639 O O . LYS A 1 80 ? -8.877 -0.927 5.691 1.00 90.44 80 LYS A O 1
ATOM 644 N N . ARG A 1 81 ? -7.637 -1.522 3.928 1.00 90.56 81 ARG A N 1
ATOM 645 C CA . ARG A 1 81 ? -8.792 -1.914 3.110 1.00 90.56 81 ARG A CA 1
ATOM 646 C C . ARG A 1 81 ? -9.463 -3.198 3.591 1.00 90.56 81 ARG A C 1
ATOM 648 O O . ARG A 1 81 ? -10.675 -3.310 3.475 1.00 90.56 81 ARG A O 1
ATOM 655 N N . ASN A 1 82 ? -8.693 -4.173 4.074 1.00 93.06 82 ASN A N 1
ATOM 656 C CA . ASN A 1 82 ? -9.239 -5.499 4.378 1.00 93.06 82 ASN A CA 1
ATOM 657 C C . ASN A 1 82 ? -9.725 -5.648 5.821 1.00 93.06 82 ASN A C 1
ATOM 659 O O . ASN A 1 82 ? -10.619 -6.451 6.061 1.00 93.06 82 ASN A O 1
ATOM 663 N N . TYR A 1 83 ? -9.148 -4.914 6.777 1.00 89.25 83 TYR A N 1
ATOM 664 C CA . TYR A 1 83 ? -9.450 -5.106 8.200 1.00 89.25 83 TYR A CA 1
ATOM 665 C C . TYR A 1 83 ? -10.302 -4.001 8.816 1.00 89.25 83 TYR A C 1
ATOM 667 O O . TYR A 1 83 ? -10.782 -4.170 9.935 1.00 89.25 83 TYR A O 1
ATOM 675 N N . LYS A 1 84 ? -10.547 -2.906 8.087 1.00 88.81 84 LYS A N 1
ATOM 676 C CA . LYS A 1 84 ? -11.369 -1.793 8.572 1.00 88.81 84 LYS A CA 1
ATOM 677 C C . LYS A 1 84 ? -12.751 -2.257 9.030 1.00 88.81 84 LYS A C 1
ATOM 679 O O . LYS A 1 84 ? -13.093 -2.023 10.181 1.00 88.81 84 LYS A O 1
ATOM 684 N N . ASP A 1 85 ? -13.486 -2.979 8.191 1.00 88.00 85 ASP A N 1
ATOM 685 C CA . ASP A 1 85 ? -14.871 -3.370 8.494 1.00 88.00 85 ASP A CA 1
ATOM 686 C C . ASP A 1 85 ? -14.964 -4.328 9.694 1.00 88.00 85 ASP A C 1
ATOM 688 O O . ASP A 1 85 ? -15.868 -4.222 10.522 1.00 88.00 85 ASP A O 1
ATOM 692 N N . TYR A 1 86 ? -13.992 -5.236 9.837 1.00 89.31 86 TYR A N 1
ATOM 693 C CA . TYR A 1 86 ? -13.921 -6.137 10.990 1.00 89.31 86 TYR A CA 1
ATOM 694 C C . TYR A 1 86 ? -13.674 -5.369 12.285 1.00 89.31 86 TYR A C 1
ATOM 696 O O . TYR A 1 86 ? -14.313 -5.627 13.304 1.00 89.31 86 TYR A O 1
ATOM 704 N N . PHE A 1 87 ? -12.758 -4.406 12.246 1.00 87.81 87 PHE A N 1
ATOM 705 C CA . PHE A 1 87 ? -12.471 -3.565 13.394 1.00 87.81 87 PHE A CA 1
ATOM 706 C C . PHE A 1 87 ? -13.635 -2.628 13.720 1.00 87.81 87 PHE A C 1
ATOM 708 O O . PHE A 1 87 ? -13.934 -2.453 14.896 1.00 87.81 87 PHE A O 1
ATOM 715 N N . GLU A 1 88 ? -14.345 -2.088 12.728 1.00 86.25 88 GLU A N 1
ATOM 716 C CA . GLU A 1 88 ? -15.551 -1.275 12.942 1.00 86.25 88 GLU A CA 1
ATOM 717 C C . GLU A 1 88 ? -16.701 -2.084 13.569 1.00 86.25 88 GLU A C 1
ATOM 719 O O . GLU A 1 88 ? -17.406 -1.576 14.444 1.00 86.25 88 GLU A O 1
ATOM 724 N N . LEU A 1 89 ? -16.860 -3.361 13.204 1.00 85.00 89 LEU A N 1
ATOM 725 C CA . LEU A 1 89 ? -17.821 -4.264 13.849 1.00 85.00 89 LEU A CA 1
ATOM 726 C C . LEU A 1 89 ? -17.476 -4.508 15.327 1.00 85.00 89 LEU A C 1
ATOM 728 O O . LEU A 1 89 ? -18.351 -4.455 16.200 1.00 85.00 89 LEU A O 1
ATOM 732 N N . ILE A 1 90 ? -16.193 -4.753 15.615 1.00 81.81 90 ILE A N 1
ATOM 733 C CA . ILE A 1 90 ? -15.697 -4.907 16.988 1.00 81.81 90 ILE A CA 1
ATOM 734 C C . ILE A 1 90 ? -15.896 -3.595 17.758 1.00 81.81 90 ILE A C 1
ATOM 736 O O . ILE A 1 90 ? -16.439 -3.618 18.859 1.00 81.81 90 ILE A O 1
ATOM 740 N N . GLU A 1 91 ? -15.556 -2.445 17.168 1.00 79.12 91 GLU A N 1
ATOM 741 C CA . GLU A 1 91 ? -15.780 -1.116 17.751 1.00 79.12 91 GLU A CA 1
ATOM 742 C C . GLU A 1 91 ? -17.251 -0.914 18.137 1.00 79.12 91 GLU A C 1
ATOM 744 O O . GLU A 1 91 ? -17.521 -0.438 19.236 1.00 79.12 91 GLU A O 1
ATOM 749 N N . GLY A 1 92 ? -18.201 -1.311 17.284 1.00 76.38 92 GLY A N 1
ATOM 750 C CA . GLY A 1 92 ? -19.636 -1.202 17.566 1.00 76.38 92 GLY A CA 1
ATOM 751 C C . GLY A 1 92 ? -20.077 -1.984 18.806 1.00 76.38 92 GLY A C 1
ATOM 752 O O . GLY A 1 92 ? -20.834 -1.465 19.619 1.00 76.38 92 GLY A O 1
ATOM 753 N N . THR A 1 93 ? -19.549 -3.193 19.000 1.00 74.12 93 THR A N 1
ATOM 754 C CA . THR A 1 93 ? -19.854 -4.041 20.173 1.00 74.12 93 THR A CA 1
ATOM 755 C C . THR A 1 93 ? -19.168 -3.539 21.448 1.00 74.12 93 THR A C 1
ATOM 757 O O . THR A 1 93 ? -19.612 -3.782 22.569 1.00 74.12 93 THR A O 1
ATOM 760 N N . VAL A 1 94 ? -18.036 -2.862 21.279 1.00 70.50 94 VAL A N 1
ATOM 761 C CA . VAL A 1 94 ? -17.133 -2.465 22.358 1.00 70.50 94 VAL A CA 1
ATOM 762 C C . VAL A 1 94 ? -17.338 -1.003 22.762 1.00 70.50 94 VAL A C 1
ATOM 764 O O . VAL A 1 94 ? -16.834 -0.586 23.800 1.00 70.50 94 VAL A O 1
ATOM 767 N N . LYS A 1 95 ? -18.076 -0.205 21.983 1.00 69.69 95 LYS A N 1
ATOM 768 C CA . LYS A 1 95 ? -18.268 1.242 22.180 1.00 69.69 95 LYS A CA 1
ATOM 769 C C . LYS A 1 95 ? -18.829 1.613 23.552 1.00 69.69 95 LYS A C 1
ATOM 771 O O . LYS A 1 95 ? -18.346 2.575 24.140 1.00 69.69 95 LYS A O 1
ATOM 776 N N . ASP A 1 96 ? -19.753 0.810 24.069 1.00 68.25 96 ASP A N 1
ATOM 777 C CA . ASP A 1 96 ? -20.422 1.055 25.353 1.00 68.25 96 ASP A CA 1
ATOM 778 C C . ASP A 1 96 ? -19.652 0.486 26.559 1.00 68.25 96 ASP A C 1
ATOM 780 O O . ASP A 1 96 ? -20.054 0.670 27.708 1.00 68.25 96 ASP A O 1
ATOM 784 N N . LYS A 1 97 ? -18.526 -0.206 26.326 1.00 68.88 97 LYS A N 1
ATOM 785 C CA . LYS A 1 97 ? -17.663 -0.714 27.399 1.00 68.88 97 LYS A CA 1
ATOM 786 C C . LYS A 1 97 ? -16.742 0.399 27.918 1.00 68.88 97 LYS A C 1
ATOM 788 O O . LYS A 1 97 ? -16.110 1.112 27.131 1.00 68.88 97 LYS A O 1
ATOM 793 N N . ASN A 1 98 ? -16.630 0.498 29.246 1.00 65.94 98 ASN A N 1
ATOM 794 C CA . ASN A 1 98 ? -15.675 1.380 29.926 1.00 65.94 98 ASN A CA 1
ATOM 795 C C . ASN A 1 98 ? -14.225 1.013 29.573 1.00 65.94 98 ASN A C 1
ATOM 797 O O . ASN A 1 98 ? -13.903 -0.158 29.394 1.00 65.94 98 ASN A O 1
ATOM 801 N N . GLU A 1 99 ? -13.344 2.014 29.518 1.00 66.31 99 GLU A N 1
ATOM 802 C CA . GLU A 1 99 ? -11.943 1.888 29.073 1.00 66.31 99 GLU A CA 1
ATOM 803 C C . GLU A 1 99 ? -11.097 0.933 29.940 1.00 66.31 99 GLU A C 1
ATOM 805 O O . GLU A 1 99 ? -10.155 0.311 29.451 1.00 66.31 99 GLU A O 1
ATOM 810 N N . GLU A 1 100 ? -11.498 0.744 31.199 1.00 64.88 100 GLU A N 1
ATOM 811 C CA . GLU A 1 100 ? -10.903 -0.193 32.160 1.00 64.88 100 GLU A CA 1
ATOM 812 C C . GLU A 1 100 ? -11.304 -1.662 31.913 1.00 64.88 100 GLU A C 1
ATOM 814 O O . GLU A 1 100 ? -10.596 -2.576 32.325 1.00 64.88 100 GLU A O 1
ATOM 819 N N . LEU A 1 101 ? -12.406 -1.903 31.190 1.00 67.69 101 LEU A N 1
ATOM 820 C CA . LEU A 1 101 ? -12.900 -3.243 30.838 1.00 67.69 101 LEU A CA 1
ATOM 821 C C . LEU A 1 101 ? -12.444 -3.708 29.447 1.00 67.69 101 LEU A C 1
ATOM 823 O O . LEU A 1 101 ? -12.811 -4.802 29.018 1.00 67.69 101 LEU A O 1
ATOM 827 N N . LEU A 1 102 ? -11.679 -2.878 28.733 1.00 75.31 102 LEU A N 1
ATOM 828 C CA . LEU A 1 102 ? -11.162 -3.212 27.411 1.00 75.31 102 LEU A CA 1
ATOM 829 C C . LEU A 1 102 ? -9.936 -4.109 27.520 1.00 75.31 102 LEU A C 1
ATOM 831 O O . LEU A 1 102 ? -8.978 -3.787 28.225 1.00 75.31 102 LEU A O 1
ATOM 835 N N . SER A 1 103 ? -9.934 -5.191 26.746 1.00 83.19 103 SER A N 1
ATOM 836 C CA . SER A 1 103 ? -8.715 -5.952 26.481 1.00 83.19 103 SER A CA 1
ATOM 837 C C . SER A 1 103 ? -7.672 -5.047 25.817 1.00 83.19 103 SER A C 1
ATOM 839 O O . SER A 1 103 ? -8.022 -4.160 25.038 1.00 83.19 103 SER A O 1
ATOM 841 N N . GLU A 1 104 ? -6.386 -5.304 26.058 1.00 84.56 104 GLU A N 1
ATOM 842 C CA . GLU A 1 104 ? -5.285 -4.608 25.373 1.00 84.56 104 GLU A CA 1
ATOM 843 C C . GLU A 1 104 ? -5.473 -4.611 23.845 1.00 84.56 104 GLU A C 1
ATOM 845 O O . GLU A 1 104 ? -5.345 -3.578 23.194 1.00 84.56 104 GLU A O 1
ATOM 850 N N . SER A 1 105 ? -5.943 -5.733 23.289 1.00 84.06 105 SER A N 1
ATOM 851 C CA . SER A 1 105 ? -6.279 -5.849 21.864 1.00 84.06 105 SER A CA 1
ATOM 852 C C . SER A 1 105 ? -7.423 -4.923 21.415 1.00 84.06 105 SER A C 1
ATOM 854 O O . SER A 1 105 ? -7.354 -4.323 20.346 1.00 84.06 105 SER A O 1
ATOM 856 N N . GLU A 1 106 ? -8.469 -4.747 22.229 1.00 84.00 106 GLU A N 1
ATOM 857 C CA . GLU A 1 106 ? -9.587 -3.842 21.927 1.00 84.00 106 GLU A CA 1
ATOM 858 C C . GLU A 1 106 ? -9.140 -2.368 21.973 1.00 84.00 106 GLU A C 1
ATOM 860 O O . GLU A 1 106 ? -9.604 -1.554 21.167 1.00 84.00 106 GLU A O 1
ATOM 865 N N . LYS A 1 107 ? -8.211 -2.022 22.878 1.00 87.81 107 LYS A N 1
ATOM 866 C CA . LYS A 1 107 ? -7.597 -0.686 22.944 1.00 87.81 107 LYS A CA 1
ATOM 867 C C . LYS A 1 107 ? -6.763 -0.402 21.694 1.00 87.81 107 LYS A C 1
ATOM 869 O O . LYS A 1 107 ? -6.950 0.638 21.062 1.00 87.81 107 LYS A O 1
ATOM 874 N N . GLU A 1 108 ? -5.916 -1.347 21.289 1.00 88.44 108 GLU A N 1
ATOM 875 C CA . GLU A 1 108 ? -5.102 -1.241 20.072 1.00 88.44 108 GLU A CA 1
ATOM 876 C C . GLU A 1 108 ? -5.964 -1.086 18.812 1.00 88.44 108 GLU A C 1
ATOM 878 O O . GLU A 1 108 ? -5.694 -0.221 17.976 1.00 88.44 108 GLU A O 1
ATOM 883 N N . ILE A 1 109 ? -7.049 -1.861 18.696 1.00 87.62 109 ILE A N 1
ATOM 884 C CA . ILE A 1 109 ? -8.002 -1.760 17.582 1.00 87.62 109 ILE A CA 1
ATOM 885 C C . ILE A 1 109 ? -8.655 -0.372 17.545 1.00 87.62 109 ILE A C 1
ATOM 887 O O . ILE A 1 109 ? -8.728 0.246 16.480 1.00 87.62 109 ILE A O 1
ATOM 891 N N . ARG A 1 110 ? -9.091 0.162 18.697 1.00 86.69 110 ARG A N 1
ATOM 892 C CA . ARG A 1 110 ? -9.653 1.523 18.778 1.00 86.69 110 ARG A CA 1
ATOM 893 C C . ARG A 1 110 ? -8.640 2.581 18.346 1.00 86.69 110 ARG A C 1
ATOM 895 O O . ARG A 1 110 ? -8.996 3.498 17.605 1.00 86.69 110 ARG A O 1
ATOM 902 N N . GLU A 1 111 ? -7.391 2.482 18.790 1.00 89.38 111 GLU A N 1
ATOM 903 C CA . GLU A 1 111 ? -6.339 3.401 18.352 1.00 89.38 111 GLU A CA 1
ATOM 904 C C . GLU A 1 111 ? -6.064 3.306 16.854 1.00 89.38 111 GLU A C 1
ATOM 906 O O . GLU A 1 111 ? -5.908 4.331 16.184 1.00 8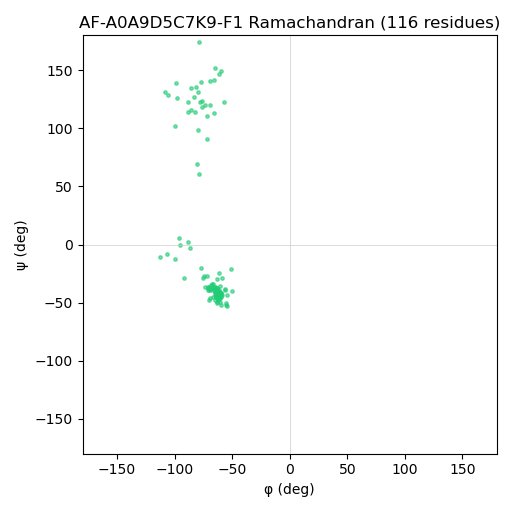9.38 111 GLU A O 1
ATOM 911 N N . TRP A 1 112 ? -6.004 2.087 16.320 1.00 90.62 112 TRP A N 1
ATOM 912 C CA . TRP A 1 112 ? -5.792 1.860 14.901 1.00 90.62 112 TRP A CA 1
ATOM 913 C C . TRP A 1 112 ? -6.932 2.468 14.084 1.00 90.62 112 TRP A C 1
ATOM 915 O O . TRP A 1 112 ? -6.670 3.199 13.131 1.00 90.62 112 TRP A O 1
ATOM 925 N N . LEU A 1 113 ? -8.189 2.274 14.489 1.00 88.00 113 LEU A N 1
ATOM 926 C CA . LEU A 1 113 ? -9.334 2.903 13.832 1.00 88.00 113 LEU A CA 1
ATOM 927 C C . LEU A 1 113 ? -9.247 4.429 13.892 1.00 88.00 113 LEU A C 1
ATOM 929 O O . LEU A 1 113 ? -9.375 5.071 12.858 1.00 88.00 113 LEU A O 1
ATOM 933 N N . LYS A 1 114 ? -8.935 5.030 15.047 1.00 87.31 114 LYS A N 1
ATOM 934 C CA . LYS A 1 114 ? -8.747 6.492 15.151 1.00 87.31 114 LYS A CA 1
ATOM 935 C C . LYS A 1 114 ? -7.681 7.021 14.182 1.00 87.31 114 LYS A C 1
ATOM 937 O O . LYS A 1 114 ? -7.861 8.089 13.605 1.00 87.31 114 LYS A O 1
ATOM 942 N N . LYS A 1 115 ? -6.580 6.286 13.993 1.00 88.50 115 LYS A N 1
ATOM 943 C CA . LYS A 1 115 ? -5.476 6.670 13.093 1.00 88.50 115 LYS A CA 1
ATOM 944 C C . LYS A 1 115 ? -5.820 6.476 11.607 1.00 88.50 115 LYS A C 1
ATOM 946 O O . LYS A 1 115 ? -5.292 7.207 10.771 1.00 88.50 115 LYS A O 1
ATOM 951 N N . ASN A 1 116 ? -6.693 5.519 11.277 1.00 86.69 116 ASN A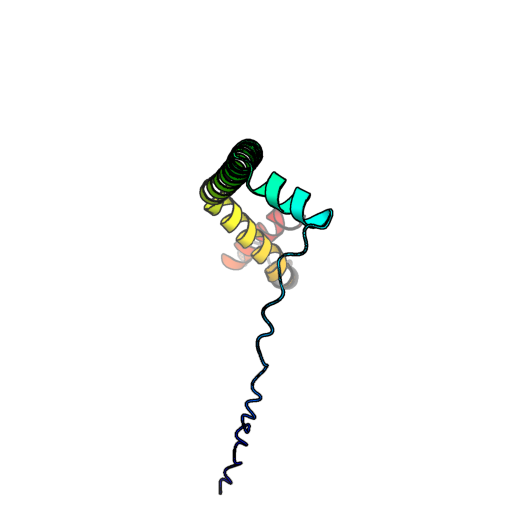 N 1
ATOM 952 C CA . ASN A 1 116 ? -6.938 5.059 9.902 1.00 86.69 116 ASN A CA 1
ATOM 953 C C . ASN A 1 116 ? -8.334 5.389 9.341 1.00 86.69 116 ASN A C 1
ATOM 955 O O . ASN A 1 116 ? -8.550 5.257 8.137 1.00 86.69 116 ASN A O 1
ATOM 959 N N . LYS A 1 117 ? -9.275 5.844 10.174 1.00 78.75 117 LYS A N 1
ATOM 960 C CA . LYS A 1 117 ? -10.624 6.287 9.787 1.00 78.75 117 LYS A CA 1
ATOM 961 C C . LYS A 1 117 ? -10.547 7.720 9.245 1.00 78.75 117 LYS A C 1
ATOM 963 O O . LYS A 1 117 ? -10.950 8.672 9.906 1.00 78.75 117 LYS A O 1
ATOM 968 N N . LYS A 1 118 ? -9.936 7.862 8.069 1.00 66.62 118 LYS A N 1
ATOM 969 C CA . LYS A 1 118 ? -10.041 9.045 7.205 1.00 66.62 118 LYS A CA 1
ATOM 970 C C . LYS A 1 118 ? -10.987 8.759 6.049 1.00 66.62 118 LYS A C 1
ATOM 972 O O . LYS A 1 118 ? -11.058 7.580 5.630 1.00 66.62 118 LYS A O 1
#

Sequence (118 aa):
MALPHGTPTPKQGLRPICRSARPLETGRRSMLSLLLMSPVTMSMISEANDSKKALLEEYLRRSRENKEKNDKERLDDYYKRNYKDYFELIEGTVKDKNEELLSESEKEIREWLKKNKK

Mean predicted aligned error: 17.73 Å